Protein AF-A0A920M6L7-F1 (afdb_monomer_lite)

Foldseek 3Di:
DDDVDQQLLDVQHDVLSQPQVVLVVCVVVVNLLVSLVSRCVRDVCLCVCLPPPPRSSCVRGPCNVPDRDSSSPVSNVSNVCCVVVVSDDDLAAPEAPPAEEEFADDDPVSVVVCSVCRNPRYHYHYDPDPVVVVVD

pLDDT: mean 85.48, std 12.02, range [54.56, 96.69]

Radius of gyration: 17.6 Å; chains: 1; bounding box: 44×29×52 Å

Sequence (136 aa):
MDCGVPFFQSNEGCPGYNLIPEWNDLVYQDKWEEAFERLMKTNNFPEVTGRVCPAVCEGAFVLGITESQCIKNLEFAIADKGIESGWLKENKPEKRSGKSVAIVGSGPAGLSAAQQLNSVGHSVKFMKELIDLVVS

Secondary structure (DSSP, 8-state):
---SS-GGGSTTT-TT---HHHHHHHHHTT-HHHHHHHHHTT-S-HHHHHHH---HHHHT-TTTTTS---HHHHHHHHHHHHHHTT-------SS--S-EEEEE--SHHHHHHHHHHHHTT-EEEEESSGGGGT--

Structure (mmCIF, N/CA/C/O backbone):
data_AF-A0A920M6L7-F1
#
_entry.id   AF-A0A920M6L7-F1
#
loop_
_atom_site.group_PDB
_atom_site.id
_atom_site.type_symbol
_atom_site.label_atom_id
_atom_site.label_alt_id
_atom_site.label_comp_id
_atom_site.label_asym_id
_atom_site.label_entity_id
_atom_site.label_seq_id
_atom_site.pdbx_PDB_ins_code
_atom_site.Cartn_x
_atom_site.Cartn_y
_atom_site.Cartn_z
_atom_site.occupancy
_atom_site.B_iso_or_equiv
_atom_site.auth_seq_id
_atom_site.auth_comp_id
_atom_site.auth_asym_id
_atom_site.auth_atom_id
_atom_site.pdbx_PDB_model_num
ATOM 1 N N . MET A 1 1 ? 9.507 -10.256 -16.446 1.00 57.50 1 MET A N 1
ATOM 2 C CA . MET A 1 1 ? 10.711 -10.397 -15.593 1.00 57.50 1 MET A CA 1
ATOM 3 C C . MET A 1 1 ? 10.424 -11.450 -14.527 1.00 57.50 1 MET A C 1
ATOM 5 O O . MET A 1 1 ? 10.104 -11.098 -13.401 1.00 57.50 1 MET A O 1
ATOM 9 N N . ASP A 1 2 ? 10.504 -12.732 -14.890 1.00 56.78 2 ASP A N 1
ATOM 10 C CA . ASP A 1 2 ? 10.259 -13.854 -13.972 1.00 56.78 2 ASP A CA 1
ATOM 11 C C . ASP A 1 2 ? 11.582 -14.420 -13.464 1.00 56.78 2 ASP A C 1
ATOM 13 O O . ASP A 1 2 ? 12.181 -15.326 -14.044 1.00 56.78 2 ASP A O 1
ATOM 17 N N . CYS A 1 3 ? 12.071 -13.868 -12.362 1.00 56.47 3 CYS A N 1
ATOM 18 C CA . CYS A 1 3 ? 13.079 -14.542 -11.559 1.00 56.47 3 CYS A CA 1
ATOM 19 C C . CYS A 1 3 ? 12.360 -15.586 -10.694 1.00 56.47 3 CYS A C 1
ATOM 21 O O . CYS A 1 3 ? 11.595 -15.226 -9.802 1.00 56.47 3 CYS A O 1
ATOM 23 N N . GLY A 1 4 ? 12.605 -16.877 -10.940 1.00 61.16 4 GLY A N 1
ATOM 24 C CA . GLY A 1 4 ? 11.956 -17.978 -10.209 1.00 61.16 4 GLY A CA 1
ATOM 25 C C . GLY A 1 4 ? 12.088 -17.907 -8.678 1.00 61.16 4 GLY A C 1
ATOM 26 O O . GLY A 1 4 ? 11.284 -18.509 -7.974 1.00 61.16 4 GLY A O 1
ATOM 27 N N . VAL A 1 5 ? 13.054 -17.136 -8.159 1.00 62.69 5 VAL A N 1
ATOM 28 C CA . VAL A 1 5 ? 13.112 -16.699 -6.756 1.00 62.69 5 VAL A CA 1
ATOM 29 C C . VAL A 1 5 ? 13.339 -15.178 -6.716 1.00 62.69 5 VAL A C 1
ATOM 31 O O . VAL A 1 5 ? 14.444 -14.717 -7.015 1.00 62.69 5 VAL A O 1
ATOM 34 N N . PRO A 1 6 ? 12.322 -14.371 -6.375 1.00 66.69 6 PRO A N 1
ATOM 35 C CA . PRO A 1 6 ? 12.437 -12.917 -6.384 1.00 66.69 6 PRO A CA 1
ATOM 36 C C . PRO A 1 6 ? 13.087 -12.399 -5.093 1.00 66.69 6 PRO A C 1
ATOM 38 O O . PRO A 1 6 ? 12.407 -12.046 -4.132 1.00 66.69 6 PRO A O 1
ATOM 41 N N . PHE A 1 7 ? 14.421 -12.307 -5.070 1.00 71.31 7 PHE A N 1
ATOM 42 C CA . PHE A 1 7 ? 15.184 -11.787 -3.919 1.00 71.31 7 PHE A CA 1
ATOM 43 C C . PHE A 1 7 ? 14.744 -10.380 -3.484 1.00 71.31 7 PHE A C 1
ATOM 45 O O . PHE A 1 7 ? 14.726 -10.073 -2.295 1.00 71.31 7 PHE A O 1
ATOM 52 N N . PHE A 1 8 ? 14.283 -9.548 -4.417 1.00 65.06 8 PHE A N 1
ATOM 53 C CA . PHE A 1 8 ? 13.758 -8.216 -4.111 1.00 65.06 8 PHE A CA 1
ATOM 54 C C . PHE A 1 8 ? 12.392 -8.230 -3.381 1.00 65.06 8 PHE A C 1
ATOM 56 O O . PHE A 1 8 ? 12.020 -7.212 -2.802 1.00 65.06 8 PHE A O 1
ATOM 63 N N . GLN A 1 9 ? 11.645 -9.347 -3.376 1.00 70.81 9 GLN A N 1
ATOM 64 C CA . GLN A 1 9 ? 10.444 -9.542 -2.533 1.00 70.81 9 GLN A CA 1
ATOM 65 C C . GLN A 1 9 ? 10.775 -10.148 -1.167 1.00 70.81 9 GLN A C 1
ATOM 67 O O . GLN A 1 9 ? 9.879 -10.355 -0.354 1.00 70.81 9 GLN A O 1
ATOM 72 N N . SER A 1 10 ? 12.040 -10.482 -0.916 1.00 69.69 10 SER A N 1
ATOM 73 C CA . SER A 1 10 ? 12.463 -11.060 0.353 1.00 69.69 10 SER A CA 1
ATOM 74 C C . SER A 1 10 ? 12.733 -9.976 1.398 1.00 69.69 10 SER A C 1
ATOM 76 O O . SER A 1 10 ? 12.749 -8.779 1.097 1.00 69.69 10 SER A O 1
ATOM 78 N N . ASN A 1 11 ? 13.019 -10.417 2.624 1.00 66.38 11 ASN A N 1
ATOM 79 C CA . ASN A 1 11 ? 13.386 -9.557 3.748 1.00 66.38 11 ASN A CA 1
ATOM 80 C C . ASN A 1 11 ? 14.625 -8.677 3.461 1.00 66.38 11 ASN A C 1
ATOM 82 O O . ASN A 1 11 ? 14.808 -7.649 4.105 1.00 66.38 11 ASN A O 1
ATOM 86 N N . GLU A 1 12 ? 15.4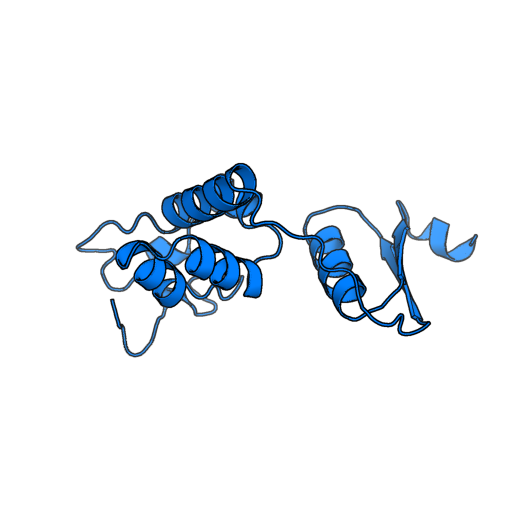61 -9.073 2.496 1.00 68.50 12 GLU A N 1
ATOM 87 C CA . GLU A 1 12 ? 16.657 -8.337 2.062 1.00 68.50 12 GLU A CA 1
ATOM 88 C C . GLU A 1 12 ? 16.358 -7.289 0.974 1.00 68.50 12 GLU A C 1
ATOM 90 O O . GLU A 1 12 ? 17.198 -6.440 0.688 1.00 68.50 12 GLU A O 1
ATOM 95 N N . GLY A 1 13 ? 15.164 -7.331 0.371 1.00 80.56 13 GLY A N 1
ATOM 96 C CA . GLY A 1 13 ? 14.762 -6.461 -0.730 1.00 80.56 13 GLY A CA 1
ATOM 97 C C . GLY A 1 13 ? 13.707 -5.436 -0.338 1.00 80.56 13 GLY A C 1
ATOM 98 O O . GLY A 1 13 ? 13.986 -4.242 -0.290 1.00 80.56 13 GLY A O 1
ATOM 99 N N . CYS A 1 14 ? 12.477 -5.876 -0.077 1.00 86.69 14 CYS A N 1
ATOM 100 C CA . CYS A 1 14 ? 11.360 -4.989 0.241 1.00 86.69 14 CYS A CA 1
ATOM 101 C C . CYS A 1 14 ? 10.809 -5.312 1.636 1.00 86.69 14 CYS A C 1
ATOM 103 O O . CYS A 1 14 ? 10.159 -6.344 1.797 1.00 86.69 14 CYS A O 1
ATOM 105 N N . PRO A 1 15 ? 10.960 -4.414 2.630 1.00 85.94 15 PRO A N 1
ATOM 106 C CA . PRO A 1 15 ? 10.413 -4.631 3.974 1.00 85.94 15 PRO A CA 1
ATOM 107 C C . PRO A 1 15 ? 8.887 -4.807 4.008 1.00 85.94 15 PRO A C 1
ATOM 109 O O . PRO A 1 15 ? 8.354 -5.423 4.925 1.00 85.94 15 PRO A O 1
ATOM 112 N N . GLY A 1 16 ? 8.181 -4.256 3.015 1.00 82.69 16 GLY A N 1
ATOM 113 C CA . GLY A 1 16 ? 6.732 -4.393 2.858 1.00 82.69 16 GLY A CA 1
ATOM 114 C C . GLY A 1 16 ? 6.297 -5.631 2.071 1.00 82.69 16 GLY A C 1
ATOM 115 O O . GLY A 1 16 ? 5.103 -5.798 1.850 1.00 82.69 16 GLY A O 1
ATOM 116 N N . TYR A 1 17 ? 7.238 -6.473 1.621 1.00 86.19 17 TYR A N 1
ATOM 117 C CA . TYR A 1 17 ? 6.961 -7.646 0.784 1.00 86.19 17 TYR A CA 1
ATOM 118 C C . TYR A 1 17 ? 6.106 -7.308 -0.452 1.00 86.19 17 TYR A C 1
ATOM 120 O O . TYR A 1 17 ? 5.198 -8.050 -0.830 1.00 86.19 17 TYR A O 1
ATOM 128 N N . ASN A 1 18 ? 6.381 -6.158 -1.084 1.00 87.81 18 ASN A N 1
ATOM 129 C CA . ASN A 1 18 ? 5.615 -5.692 -2.237 1.00 87.81 18 ASN A CA 1
ATOM 130 C C . ASN A 1 18 ? 5.711 -6.662 -3.415 1.00 87.81 18 ASN A C 1
ATOM 132 O O . ASN A 1 18 ? 6.774 -7.191 -3.742 1.00 87.81 18 ASN A O 1
ATOM 136 N N . LEU A 1 19 ? 4.601 -6.806 -4.133 1.00 89.06 19 LEU A N 1
ATOM 137 C CA . LEU A 1 19 ? 4.469 -7.744 -5.247 1.00 89.06 19 LEU A CA 1
ATOM 138 C C . LEU A 1 19 ? 4.974 -7.145 -6.566 1.00 89.06 19 LEU A C 1
ATOM 140 O O . LEU A 1 19 ? 4.254 -7.082 -7.556 1.00 89.06 19 LEU A O 1
ATOM 144 N N . ILE A 1 20 ? 6.234 -6.697 -6.542 1.00 89.12 20 ILE A N 1
ATOM 145 C CA . ILE A 1 20 ? 6.889 -5.902 -7.593 1.00 89.12 20 ILE A CA 1
ATOM 146 C C . ILE A 1 20 ? 6.696 -6.448 -9.021 1.00 89.12 20 ILE A C 1
ATOM 148 O O . ILE A 1 20 ? 6.169 -5.720 -9.856 1.00 89.12 20 ILE A O 1
ATOM 152 N N . PRO A 1 21 ? 7.066 -7.701 -9.339 1.00 87.06 21 PRO A N 1
ATOM 153 C CA . PRO A 1 21 ? 6.953 -8.267 -10.676 1.00 87.06 21 PRO A CA 1
ATOM 154 C C . PRO A 1 21 ? 5.516 -8.303 -11.169 1.00 87.06 21 PRO A C 1
ATOM 156 O O . PRO A 1 21 ? 5.301 -8.104 -12.355 1.00 87.06 21 PRO A O 1
ATOM 159 N N . GLU A 1 22 ? 4.544 -8.490 -10.277 1.00 89.69 22 GLU A N 1
ATOM 160 C CA . GLU A 1 22 ? 3.142 -8.578 -10.671 1.00 89.69 22 GLU A CA 1
ATOM 161 C C . GLU A 1 22 ? 2.599 -7.223 -11.117 1.00 89.69 22 GLU A C 1
ATOM 163 O O . GLU A 1 22 ? 2.069 -7.105 -12.217 1.00 89.69 22 GLU A O 1
ATOM 168 N N . TRP A 1 23 ? 2.756 -6.173 -10.303 1.00 92.12 23 TRP A N 1
ATOM 169 C CA . TRP A 1 23 ? 2.291 -4.850 -10.723 1.00 92.12 23 TRP A CA 1
ATOM 170 C C . TRP A 1 23 ? 3.154 -4.254 -11.840 1.00 92.12 23 TRP A C 1
ATOM 172 O O . TRP A 1 23 ? 2.639 -3.485 -12.646 1.00 92.12 23 TRP A O 1
ATOM 182 N N . ASN A 1 24 ? 4.432 -4.633 -11.949 1.00 90.19 24 ASN A N 1
ATOM 183 C CA . ASN A 1 24 ? 5.293 -4.212 -13.056 1.00 90.19 24 ASN A CA 1
ATOM 184 C C . ASN A 1 24 ? 4.839 -4.843 -14.382 1.00 90.19 24 ASN A C 1
ATOM 186 O O . ASN A 1 24 ? 4.704 -4.146 -15.384 1.00 90.19 24 ASN A O 1
ATOM 190 N N . ASP A 1 25 ? 4.527 -6.140 -14.379 1.00 90.75 25 ASP A N 1
ATOM 191 C CA . ASP A 1 25 ? 3.976 -6.832 -15.548 1.00 90.75 25 ASP A CA 1
ATOM 192 C C . ASP A 1 25 ? 2.602 -6.270 -15.952 1.00 90.75 25 ASP A C 1
ATOM 194 O O . ASP A 1 25 ? 2.338 -6.050 -17.134 1.00 90.75 25 ASP A O 1
ATOM 198 N N . LEU A 1 26 ? 1.752 -5.930 -14.978 1.00 94.06 26 LEU A N 1
ATOM 199 C CA . LEU A 1 26 ? 0.471 -5.271 -15.244 1.00 94.06 26 LEU A CA 1
ATOM 200 C C . LEU A 1 26 ? 0.653 -3.894 -15.893 1.00 94.06 26 LEU A C 1
ATOM 202 O O . LEU A 1 26 ? -0.045 -3.590 -16.859 1.00 94.06 26 LEU A O 1
ATOM 206 N N . VAL A 1 27 ? 1.612 -3.080 -15.436 1.00 93.75 27 VAL A N 1
ATOM 207 C CA . VAL A 1 27 ? 1.925 -1.812 -16.115 1.00 93.75 27 VAL A CA 1
ATOM 208 C C . VAL A 1 27 ? 2.480 -2.046 -17.518 1.00 93.75 27 VAL A C 1
ATOM 210 O O . VAL A 1 27 ? 2.080 -1.345 -18.443 1.00 93.75 27 VAL A O 1
ATOM 213 N N . TYR A 1 28 ? 3.347 -3.043 -17.705 1.00 91.56 28 TYR A N 1
ATOM 214 C CA . TYR A 1 28 ? 3.871 -3.396 -19.028 1.00 91.56 28 TYR A CA 1
ATOM 215 C C . TYR A 1 28 ? 2.759 -3.793 -20.016 1.00 91.56 28 TYR A C 1
ATOM 217 O O . TYR A 1 28 ? 2.862 -3.517 -21.208 1.00 91.56 28 TYR A O 1
ATOM 225 N N . GLN A 1 29 ? 1.674 -4.391 -19.521 1.00 95.25 29 GLN A N 1
ATOM 226 C CA . GLN A 1 29 ? 0.475 -4.736 -20.293 1.00 95.25 29 GLN A CA 1
ATOM 227 C C . GLN A 1 29 ? -0.555 -3.592 -20.392 1.00 95.25 29 GLN A C 1
ATOM 229 O O . GLN A 1 29 ? -1.690 -3.839 -20.800 1.00 95.25 29 GLN A O 1
ATOM 234 N N . ASP A 1 30 ? -0.204 -2.367 -19.987 1.00 95.38 30 ASP A N 1
ATOM 235 C CA . ASP A 1 30 ? -1.100 -1.202 -19.908 1.00 95.38 30 ASP A CA 1
ATOM 236 C C . ASP A 1 30 ? -2.324 -1.377 -18.980 1.00 95.38 30 ASP A C 1
ATOM 238 O O . ASP A 1 30 ? -3.290 -0.608 -19.030 1.00 95.38 30 ASP A O 1
ATOM 242 N N . LYS A 1 31 ? -2.278 -2.332 -18.047 1.00 96.62 31 LYS A N 1
ATOM 243 C CA . LYS A 1 31 ? -3.324 -2.602 -17.045 1.00 96.62 31 LYS A CA 1
ATOM 244 C C . LYS A 1 31 ? -3.079 -1.825 -15.755 1.00 96.62 31 LYS A C 1
ATOM 246 O O . LYS A 1 31 ? -2.844 -2.380 -14.683 1.00 96.62 31 LYS A O 1
ATOM 251 N N . TRP A 1 32 ? -3.125 -0.503 -15.865 1.00 96.38 32 TRP A N 1
ATOM 252 C CA . TRP A 1 32 ? -2.761 0.405 -14.774 1.00 96.38 32 TRP A CA 1
ATOM 253 C C . TRP A 1 32 ? -3.672 0.315 -13.539 1.00 96.38 32 TRP A C 1
ATOM 255 O O . TRP A 1 32 ? -3.173 0.415 -12.421 1.00 96.38 32 TRP A O 1
ATOM 265 N N . GLU A 1 33 ? -4.981 0.111 -13.721 1.00 96.38 33 GLU A N 1
ATOM 266 C CA . GLU A 1 33 ? -5.925 -0.022 -12.599 1.00 96.38 33 GLU A CA 1
ATOM 267 C C . GLU A 1 33 ? -5.658 -1.308 -11.807 1.00 96.38 33 GLU A C 1
ATOM 269 O O . GLU A 1 33 ? -5.505 -1.269 -10.588 1.00 96.38 33 GLU A O 1
ATOM 274 N N . GLU A 1 34 ? -5.471 -2.434 -12.501 1.00 96.69 34 GLU A N 1
ATOM 275 C CA . GLU A 1 34 ? -5.100 -3.710 -11.877 1.00 96.69 34 GLU A CA 1
ATOM 276 C C . GLU A 1 34 ? -3.738 -3.615 -11.170 1.00 96.69 34 GLU A C 1
ATOM 278 O O . GLU A 1 34 ? -3.566 -4.149 -10.071 1.00 96.69 34 GLU A O 1
ATOM 283 N N . ALA A 1 35 ? -2.766 -2.908 -11.763 1.00 95.88 35 ALA A N 1
ATOM 284 C CA . ALA A 1 35 ? -1.467 -2.665 -11.137 1.00 95.88 35 ALA A CA 1
ATOM 285 C C . ALA A 1 35 ? -1.609 -1.887 -9.821 1.00 95.88 35 ALA A C 1
ATOM 287 O O . ALA A 1 35 ? -0.985 -2.246 -8.819 1.00 95.88 35 ALA A O 1
ATOM 288 N N . PHE A 1 36 ? -2.463 -0.859 -9.802 1.00 95.88 36 PHE A N 1
ATOM 289 C CA . PHE A 1 36 ? -2.764 -0.081 -8.602 1.00 95.88 36 PHE A CA 1
ATOM 290 C C . PHE A 1 36 ? -3.447 -0.933 -7.527 1.00 95.88 36 PHE A C 1
ATOM 292 O O . PHE A 1 36 ? -3.003 -0.942 -6.377 1.00 95.88 36 PHE A O 1
ATOM 299 N N . GLU A 1 37 ? -4.464 -1.719 -7.889 1.00 94.56 37 GLU A N 1
ATOM 300 C CA . GLU A 1 37 ? -5.105 -2.656 -6.960 1.00 94.56 37 GLU A CA 1
ATOM 301 C C . GLU A 1 37 ? -4.102 -3.659 -6.387 1.00 94.56 37 GLU A C 1
ATOM 303 O O . GLU A 1 37 ? -4.145 -3.990 -5.197 1.00 94.56 37 GLU A O 1
ATOM 308 N N . ARG A 1 38 ? -3.171 -4.144 -7.217 1.00 94.44 38 ARG A N 1
ATOM 309 C CA . ARG A 1 38 ? -2.152 -5.096 -6.782 1.00 94.44 38 ARG A CA 1
ATOM 310 C C . ARG A 1 38 ? -1.145 -4.465 -5.829 1.00 94.44 38 ARG A C 1
ATOM 312 O O . ARG A 1 38 ? -0.790 -5.110 -4.844 1.00 94.44 38 ARG A O 1
ATOM 319 N N . LEU A 1 39 ? -0.737 -3.224 -6.084 1.00 94.25 39 LEU A N 1
ATOM 320 C CA . LEU A 1 39 ? 0.146 -2.441 -5.220 1.00 94.25 39 LEU A CA 1
ATOM 321 C C . LEU A 1 39 ? -0.494 -2.158 -3.848 1.00 94.25 39 LEU A C 1
ATOM 323 O O . LEU A 1 39 ? 0.134 -2.382 -2.811 1.00 94.25 39 LEU A O 1
ATOM 327 N N . MET A 1 40 ? -1.769 -1.762 -3.832 1.00 92.75 40 MET A N 1
ATOM 328 C CA . MET A 1 40 ? -2.531 -1.465 -2.609 1.00 92.75 40 MET A CA 1
ATOM 329 C C . MET A 1 40 ? -2.769 -2.689 -1.707 1.00 92.75 40 MET A C 1
ATOM 331 O O . MET A 1 40 ? -3.123 -2.536 -0.538 1.00 92.75 40 MET A O 1
ATOM 335 N N . LYS A 1 41 ? -2.587 -3.918 -2.214 1.00 91.06 41 LYS A N 1
ATOM 336 C CA . LYS A 1 41 ? -2.732 -5.137 -1.396 1.00 91.06 41 LYS A CA 1
ATOM 337 C C . LYS A 1 41 ? -1.631 -5.297 -0.352 1.00 91.06 41 LYS A C 1
ATOM 339 O O . LYS A 1 41 ? -1.896 -5.882 0.696 1.00 91.06 41 LYS A O 1
ATOM 344 N N . THR A 1 42 ? -0.415 -4.837 -0.636 1.00 90.06 42 THR A N 1
ATOM 345 C CA . THR A 1 42 ? 0.742 -5.007 0.262 1.00 90.06 42 THR A CA 1
ATOM 346 C C . THR A 1 42 ? 1.168 -3.711 0.928 1.00 90.06 42 THR A C 1
ATOM 348 O O . THR A 1 42 ? 1.698 -3.746 2.036 1.00 90.06 42 THR A O 1
ATOM 351 N N . ASN A 1 43 ? 0.904 -2.569 0.294 1.00 92.25 43 ASN A N 1
ATOM 352 C CA . ASN A 1 43 ? 1.287 -1.268 0.813 1.00 92.25 43 ASN A CA 1
ATOM 353 C C . ASN A 1 43 ? 0.061 -0.405 1.116 1.00 92.25 43 ASN A C 1
ATOM 355 O O . ASN A 1 43 ? -0.775 -0.163 0.251 1.00 92.25 43 ASN A O 1
ATOM 359 N N . ASN A 1 44 ? -0.024 0.079 2.354 1.00 91.69 44 ASN A N 1
ATOM 360 C CA . ASN A 1 44 ? -1.095 0.962 2.802 1.00 91.69 44 ASN A CA 1
ATOM 361 C C . ASN A 1 44 ? -1.005 2.374 2.200 1.00 91.69 44 ASN A C 1
ATOM 363 O O . ASN A 1 44 ? -2.049 2.978 1.973 1.00 91.69 44 ASN A O 1
ATOM 367 N N . PHE A 1 45 ? 0.213 2.871 1.951 1.00 93.19 45 PHE A N 1
ATOM 368 C CA . PHE A 1 45 ? 0.478 4.251 1.521 1.00 93.19 45 PHE A CA 1
ATOM 369 C C . PHE A 1 45 ? 1.539 4.307 0.404 1.00 93.19 45 PHE A C 1
ATOM 371 O O . PHE A 1 45 ? 2.625 4.873 0.611 1.00 93.19 45 PHE A O 1
ATOM 378 N N . PRO A 1 46 ? 1.279 3.693 -0.768 1.00 92.69 46 PRO A N 1
ATOM 379 C CA . PRO A 1 46 ? 2.223 3.680 -1.886 1.00 92.69 46 PRO A CA 1
ATOM 380 C C . PRO A 1 46 ? 2.597 5.082 -2.395 1.00 92.69 46 PRO A C 1
ATOM 382 O O . PRO A 1 46 ? 3.713 5.304 -2.862 1.00 92.69 46 PRO A O 1
ATOM 385 N N . GLU A 1 47 ? 1.708 6.062 -2.245 1.00 91.44 47 GLU A N 1
ATOM 386 C CA . GLU A 1 47 ? 1.939 7.466 -2.589 1.00 91.44 47 GLU A CA 1
ATOM 387 C C . GLU A 1 47 ? 3.008 8.135 -1.716 1.00 91.44 47 GLU A C 1
ATOM 389 O O . GLU A 1 47 ? 3.686 9.072 -2.150 1.00 91.44 47 GLU A O 1
ATOM 394 N N . VAL A 1 48 ? 3.186 7.645 -0.486 1.00 92.56 48 VAL A N 1
ATOM 395 C CA . VAL A 1 48 ? 4.219 8.125 0.433 1.00 92.56 48 VAL A CA 1
ATOM 396 C C . VAL A 1 48 ? 5.508 7.355 0.196 1.00 92.56 48 VAL A C 1
ATOM 398 O O . VAL A 1 48 ? 6.558 7.965 -0.027 1.00 92.56 48 VAL A O 1
ATOM 401 N N . THR A 1 49 ? 5.450 6.022 0.209 1.00 91.81 49 THR A N 1
ATOM 402 C CA . THR A 1 49 ? 6.636 5.169 0.034 1.00 91.81 49 THR A CA 1
ATOM 403 C C . THR A 1 49 ? 7.297 5.393 -1.320 1.00 91.81 49 THR A C 1
ATOM 405 O O . THR A 1 49 ? 8.515 5.551 -1.353 1.00 91.81 49 THR A O 1
ATOM 408 N N . GLY A 1 50 ? 6.538 5.542 -2.409 1.00 89.94 50 GLY A N 1
ATOM 409 C CA . GLY A 1 50 ? 7.079 5.859 -3.735 1.00 89.94 50 GLY A CA 1
ATOM 410 C C . GLY A 1 50 ? 7.909 7.151 -3.764 1.00 89.94 50 GLY A C 1
ATOM 411 O O . GLY A 1 50 ? 8.837 7.282 -4.560 1.00 89.94 50 GLY A O 1
ATOM 412 N N . ARG A 1 51 ? 7.665 8.094 -2.844 1.00 91.62 51 ARG A N 1
ATOM 413 C CA . ARG A 1 51 ? 8.438 9.343 -2.732 1.00 91.62 51 ARG A CA 1
ATOM 414 C C . ARG A 1 51 ? 9.641 9.200 -1.800 1.00 91.62 51 ARG A C 1
ATOM 416 O O . ARG A 1 51 ? 10.756 9.587 -2.164 1.00 91.62 51 ARG A O 1
ATOM 423 N N . VAL A 1 52 ? 9.439 8.631 -0.611 1.00 92.19 52 VAL A N 1
ATOM 424 C CA . VAL A 1 52 ? 10.439 8.667 0.476 1.00 92.19 52 VAL A CA 1
ATOM 425 C C . VAL A 1 52 ? 11.300 7.411 0.592 1.00 92.19 52 VAL A C 1
ATOM 427 O O . VAL A 1 52 ? 12.339 7.457 1.247 1.00 92.19 52 VAL A O 1
ATOM 430 N N . CYS A 1 53 ? 10.901 6.294 -0.021 1.00 91.12 53 CYS A N 1
ATOM 431 C CA . CYS A 1 53 ? 11.624 5.030 0.092 1.00 91.12 53 CYS A CA 1
ATOM 432 C C . CYS A 1 53 ? 13.070 5.184 -0.422 1.00 91.12 53 CYS A C 1
ATOM 434 O O . CYS A 1 53 ? 13.282 5.812 -1.468 1.00 91.12 53 CYS A O 1
ATOM 436 N N . PRO A 1 54 ? 14.069 4.606 0.271 1.00 88.88 54 PRO A N 1
ATOM 437 C CA . PRO A 1 54 ? 15.451 4.556 -0.206 1.00 88.88 54 PRO A CA 1
ATOM 438 C C . PRO A 1 54 ? 15.674 3.509 -1.313 1.00 88.88 54 PRO A C 1
ATOM 440 O O . PRO A 1 54 ? 16.803 3.346 -1.755 1.00 88.88 54 PRO A O 1
ATOM 443 N N . ALA A 1 55 ? 14.623 2.802 -1.747 1.00 87.50 55 ALA A N 1
ATOM 444 C CA . ALA A 1 55 ? 14.648 1.825 -2.837 1.00 87.50 55 ALA A CA 1
ATOM 445 C C . ALA A 1 55 ? 15.656 0.672 -2.647 1.00 87.50 55 ALA A C 1
ATOM 447 O O . ALA A 1 55 ? 16.299 0.221 -3.588 1.00 87.50 55 ALA A O 1
ATOM 448 N N . VAL A 1 56 ? 15.753 0.136 -1.425 1.00 86.06 56 VAL A N 1
ATOM 449 C CA . VAL A 1 56 ? 16.609 -1.030 -1.114 1.00 86.06 56 VAL A CA 1
ATOM 450 C C . VAL A 1 56 ? 16.326 -2.252 -2.006 1.00 86.06 56 VAL A C 1
ATOM 452 O O . VAL A 1 56 ? 17.239 -3.011 -2.322 1.00 86.06 56 VAL A O 1
ATOM 455 N N . CYS A 1 57 ? 15.090 -2.392 -2.495 1.00 86.00 57 CYS A N 1
ATOM 456 C CA . CYS A 1 57 ? 14.680 -3.452 -3.414 1.00 86.00 57 CYS A CA 1
ATOM 457 C C . CYS A 1 57 ? 15.363 -3.380 -4.789 1.00 86.00 57 CYS A C 1
ATOM 459 O O . CYS A 1 57 ? 15.570 -4.423 -5.405 1.00 86.00 57 CYS A O 1
ATOM 461 N N . GLU A 1 58 ? 15.740 -2.187 -5.259 1.00 85.38 58 GLU A N 1
ATOM 462 C CA . GLU A 1 58 ? 16.459 -2.002 -6.527 1.00 85.38 58 GLU A CA 1
ATOM 463 C C . GLU A 1 58 ? 17.897 -2.527 -6.419 1.00 85.38 58 GLU A C 1
ATOM 465 O O . GLU A 1 58 ? 18.405 -3.136 -7.357 1.00 85.38 58 GLU A O 1
ATOM 470 N N . GLY A 1 59 ? 18.525 -2.383 -5.245 1.00 77.81 59 GLY A N 1
ATOM 471 C CA . GLY A 1 59 ? 19.848 -2.949 -4.963 1.00 77.81 59 GLY A CA 1
ATOM 472 C C . GLY A 1 59 ? 19.847 -4.475 -4.820 1.00 77.81 59 GLY A C 1
ATOM 473 O O . GLY A 1 59 ? 20.831 -5.124 -5.161 1.00 77.81 59 GLY A O 1
ATOM 474 N N . ALA A 1 60 ? 18.734 -5.058 -4.363 1.00 78.50 60 ALA A N 1
ATOM 475 C CA . ALA A 1 60 ? 18.543 -6.510 -4.271 1.00 78.50 60 ALA A CA 1
ATOM 476 C C . ALA A 1 60 ? 18.127 -7.158 -5.609 1.00 78.50 60 ALA A C 1
ATOM 478 O O . ALA A 1 60 ? 17.899 -8.370 -5.678 1.00 78.50 60 ALA A O 1
ATOM 479 N N . PHE A 1 61 ? 17.980 -6.367 -6.677 1.00 74.44 61 PHE A N 1
ATOM 480 C CA . PHE A 1 61 ? 17.565 -6.871 -7.977 1.00 74.44 61 PHE A CA 1
ATOM 481 C C . PHE A 1 61 ? 18.712 -7.622 -8.659 1.00 74.44 61 PHE A C 1
ATOM 483 O O . PHE A 1 61 ? 19.794 -7.079 -8.861 1.00 74.44 61 PHE A O 1
ATOM 490 N N . VAL A 1 62 ? 18.463 -8.867 -9.075 1.00 71.38 62 VAL A N 1
ATOM 491 C CA . VAL A 1 62 ? 19.495 -9.743 -9.668 1.00 71.38 62 VAL A CA 1
ATOM 492 C C . VAL A 1 62 ? 20.106 -9.139 -10.940 1.00 71.38 62 VAL A C 1
ATOM 494 O O . VAL A 1 62 ? 21.29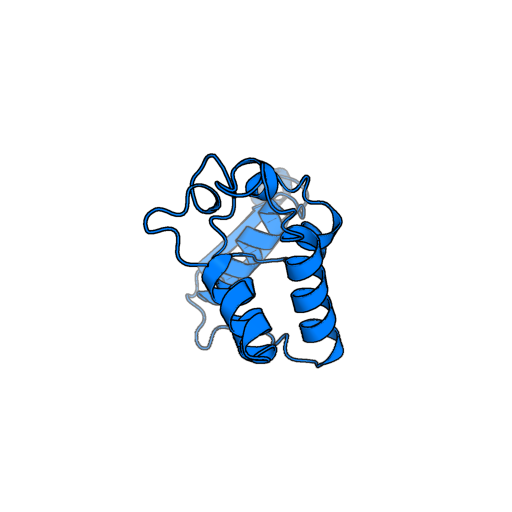7 -9.305 -11.187 1.00 71.38 62 VAL A O 1
ATOM 497 N N . LEU A 1 63 ? 19.318 -8.395 -11.726 1.00 67.50 63 LEU A N 1
ATOM 498 C CA . LEU A 1 63 ? 19.803 -7.686 -12.919 1.00 67.50 63 LEU A CA 1
ATOM 499 C C . LEU A 1 63 ? 20.240 -6.243 -12.633 1.00 67.50 63 LEU A C 1
ATOM 501 O O . LEU A 1 63 ? 20.599 -5.541 -13.570 1.00 67.50 63 LEU A O 1
ATOM 505 N N . GLY A 1 64 ? 20.252 -5.788 -11.375 1.00 61.56 64 GLY A N 1
ATOM 506 C CA . GLY A 1 64 ? 20.615 -4.410 -11.009 1.00 61.56 64 GLY A CA 1
ATOM 507 C C . GLY A 1 64 ? 22.048 -4.016 -11.396 1.00 61.56 64 GLY A C 1
ATOM 508 O O . GLY A 1 64 ? 22.392 -2.839 -11.402 1.00 61.56 64 GLY A O 1
ATOM 509 N N . ILE A 1 65 ? 22.879 -5.000 -11.758 1.00 64.00 65 ILE A N 1
ATOM 510 C CA . ILE A 1 65 ? 24.239 -4.812 -12.280 1.00 64.00 65 ILE A CA 1
ATOM 511 C C . ILE A 1 65 ? 24.227 -4.426 -13.772 1.00 64.00 65 ILE A C 1
ATOM 513 O O . ILE A 1 65 ? 25.121 -3.718 -14.230 1.00 64.00 65 ILE A O 1
ATOM 517 N N . THR A 1 66 ? 23.237 -4.890 -14.541 1.00 57.62 66 THR A N 1
ATOM 518 C CA . THR A 1 66 ? 23.176 -4.735 -16.007 1.00 57.62 66 THR A CA 1
ATOM 519 C C . THR A 1 66 ? 22.056 -3.810 -16.473 1.00 57.62 66 THR A C 1
ATOM 521 O O . THR A 1 66 ? 22.181 -3.188 -17.524 1.00 57.62 66 THR A O 1
ATOM 524 N N . GLU A 1 67 ? 20.973 -3.702 -15.704 1.00 61.84 67 GLU A N 1
ATOM 525 C CA . GLU A 1 67 ? 19.790 -2.909 -16.026 1.00 61.84 67 GLU A CA 1
ATOM 526 C C . GLU A 1 67 ? 19.361 -2.084 -14.810 1.00 61.84 67 GLU A C 1
ATOM 528 O O . GLU A 1 67 ? 19.203 -2.606 -13.706 1.00 61.84 67 GLU A O 1
ATOM 533 N N . SER A 1 68 ? 19.135 -0.785 -15.017 1.00 62.62 68 SER A N 1
ATOM 534 C CA . SER A 1 68 ? 18.536 0.060 -13.986 1.00 62.62 68 SER A CA 1
ATOM 535 C C . SER A 1 68 ? 17.034 -0.202 -13.942 1.00 62.62 68 SER A C 1
ATOM 537 O O . SER A 1 68 ? 16.337 -0.018 -14.939 1.00 62.62 68 SER A O 1
ATOM 539 N N . GLN A 1 69 ? 16.540 -0.639 -12.786 1.00 70.69 69 GLN A N 1
ATOM 540 C CA . GLN A 1 69 ? 15.113 -0.791 -12.541 1.00 70.69 69 GLN A CA 1
ATOM 541 C C . GLN A 1 69 ? 14.625 0.380 -11.698 1.00 70.69 69 GLN A C 1
ATOM 543 O O . GLN A 1 69 ? 15.023 0.536 -10.551 1.00 70.69 69 GLN A O 1
ATOM 548 N N . CYS A 1 70 ? 13.736 1.186 -12.270 1.00 83.88 70 CYS A N 1
ATOM 549 C CA . CYS A 1 70 ? 13.104 2.325 -11.609 1.00 83.88 70 CYS A CA 1
ATOM 550 C C . CYS A 1 70 ? 11.866 1.878 -10.805 1.00 83.88 70 CYS A C 1
ATOM 552 O O . CYS A 1 70 ? 10.773 2.409 -11.014 1.00 83.88 70 CYS A O 1
ATOM 554 N N . ILE A 1 71 ? 12.013 0.885 -9.919 1.00 88.75 71 ILE A N 1
ATOM 555 C CA . ILE A 1 71 ? 10.914 0.269 -9.146 1.00 88.75 71 ILE A CA 1
ATOM 556 C C . ILE A 1 71 ? 10.195 1.328 -8.314 1.00 88.75 71 ILE A C 1
ATOM 558 O O . ILE A 1 71 ? 8.969 1.423 -8.361 1.00 88.75 71 ILE A O 1
ATOM 562 N N . LYS A 1 72 ? 10.948 2.158 -7.591 1.00 90.44 72 LYS A N 1
ATOM 563 C CA . LYS A 1 72 ? 10.390 3.224 -6.753 1.00 90.44 72 LYS A CA 1
ATOM 564 C C . LYS A 1 72 ? 9.617 4.253 -7.579 1.00 90.44 72 LYS A C 1
ATOM 566 O O . LYS A 1 72 ? 8.530 4.670 -7.188 1.00 90.44 72 LYS A O 1
ATOM 571 N N . ASN A 1 73 ? 10.172 4.674 -8.716 1.00 91.06 73 ASN A N 1
ATOM 572 C CA . ASN A 1 73 ? 9.514 5.663 -9.574 1.00 91.06 73 ASN A CA 1
ATOM 573 C C . ASN A 1 73 ? 8.253 5.085 -10.221 1.00 91.06 73 ASN A C 1
ATOM 575 O O . ASN A 1 73 ? 7.286 5.815 -10.424 1.00 91.06 73 ASN A O 1
ATOM 579 N N . LEU A 1 74 ? 8.252 3.785 -10.520 1.00 92.81 74 LEU A N 1
ATOM 580 C CA . LEU A 1 74 ? 7.080 3.095 -11.036 1.00 92.81 74 LEU A CA 1
ATOM 581 C C . LEU A 1 74 ? 5.995 2.947 -9.958 1.00 92.81 74 LEU A C 1
ATOM 583 O O . LEU A 1 74 ? 4.842 3.253 -10.238 1.00 92.81 74 LEU A O 1
ATOM 587 N N . GLU A 1 75 ? 6.356 2.589 -8.719 1.00 94.06 75 GLU A N 1
ATOM 588 C CA . GLU A 1 75 ? 5.444 2.608 -7.558 1.00 94.06 75 GLU A CA 1
ATOM 589 C C . GLU A 1 75 ? 4.807 3.993 -7.387 1.00 94.06 75 GLU A C 1
ATOM 591 O O . GLU A 1 75 ? 3.586 4.107 -7.271 1.00 94.06 75 GLU A O 1
ATOM 596 N N . PHE A 1 76 ? 5.626 5.048 -7.450 1.00 94.88 76 PHE A N 1
ATOM 597 C CA . PHE A 1 76 ? 5.151 6.425 -7.406 1.00 94.88 76 PHE A CA 1
ATOM 598 C C . PHE A 1 76 ? 4.171 6.736 -8.550 1.00 94.88 76 PHE A C 1
ATOM 600 O O . PHE A 1 76 ? 3.079 7.233 -8.288 1.00 94.88 76 PHE A O 1
ATOM 607 N N . ALA A 1 77 ? 4.518 6.404 -9.796 1.00 95.44 77 ALA A N 1
ATOM 608 C CA . ALA A 1 77 ? 3.673 6.673 -10.958 1.00 95.44 77 ALA A CA 1
ATOM 609 C C . ALA A 1 77 ? 2.334 5.917 -10.915 1.00 95.44 77 ALA A C 1
ATOM 611 O O . ALA A 1 77 ? 1.299 6.482 -11.268 1.00 95.44 77 ALA A O 1
ATOM 612 N N . ILE A 1 78 ? 2.334 4.656 -10.466 1.00 96.06 78 ILE A N 1
ATOM 613 C CA . ILE A 1 78 ? 1.110 3.862 -10.288 1.00 96.06 78 ILE A CA 1
ATOM 614 C C . ILE A 1 78 ? 0.215 4.511 -9.226 1.00 96.06 78 ILE A C 1
ATOM 616 O O . ILE A 1 78 ? -0.987 4.664 -9.450 1.00 96.06 78 ILE A O 1
ATOM 620 N N . ALA A 1 79 ? 0.790 4.906 -8.086 1.00 95.38 79 ALA A N 1
ATOM 621 C CA . ALA A 1 79 ? 0.046 5.524 -6.994 1.00 95.38 79 ALA A CA 1
ATOM 622 C C . ALA A 1 79 ? -0.570 6.872 -7.400 1.00 95.38 79 ALA A C 1
ATOM 624 O O . ALA A 1 79 ? -1.761 7.086 -7.174 1.00 95.38 79 ALA A O 1
ATOM 625 N N . ASP A 1 80 ? 0.209 7.747 -8.043 1.00 95.69 80 ASP A N 1
ATOM 626 C CA . ASP A 1 80 ? -0.248 9.070 -8.492 1.00 95.69 80 ASP A CA 1
ATOM 627 C C . ASP A 1 80 ? -1.386 8.923 -9.509 1.00 95.69 80 ASP A C 1
ATOM 629 O O . ASP A 1 80 ? -2.470 9.476 -9.322 1.00 95.69 80 ASP A O 1
ATOM 633 N N . LYS A 1 81 ? -1.202 8.059 -10.519 1.00 95.81 81 LYS A N 1
ATOM 634 C CA . LYS A 1 81 ? -2.229 7.786 -11.531 1.00 95.81 81 LYS A CA 1
ATOM 635 C C . LYS A 1 81 ? -3.509 7.224 -10.915 1.00 95.81 81 LYS A C 1
ATOM 637 O O . LYS A 1 81 ? -4.599 7.604 -11.341 1.00 95.81 81 LYS A O 1
ATOM 642 N N . GLY A 1 82 ? -3.398 6.345 -9.918 1.00 94.94 82 GLY A N 1
ATOM 643 C CA . GLY A 1 82 ? -4.556 5.785 -9.221 1.00 94.94 82 GLY A CA 1
ATOM 644 C C . GLY A 1 82 ? -5.331 6.808 -8.397 1.00 94.94 82 GLY A C 1
ATOM 645 O O . GLY A 1 82 ? -6.562 6.747 -8.350 1.00 94.94 82 GLY A O 1
ATOM 646 N N . ILE A 1 83 ? -4.643 7.783 -7.804 1.00 92.81 83 ILE A N 1
ATOM 647 C CA . ILE A 1 83 ? -5.280 8.896 -7.091 1.00 92.81 83 ILE A CA 1
ATOM 648 C C . ILE A 1 83 ? -5.940 9.860 -8.084 1.00 92.81 83 ILE A C 1
ATOM 650 O O . ILE A 1 83 ? -7.122 10.165 -7.931 1.00 92.81 83 ILE A O 1
ATOM 654 N N . GLU A 1 84 ? -5.224 10.292 -9.125 1.00 95.25 84 GLU A N 1
ATOM 655 C CA . GLU A 1 84 ? -5.7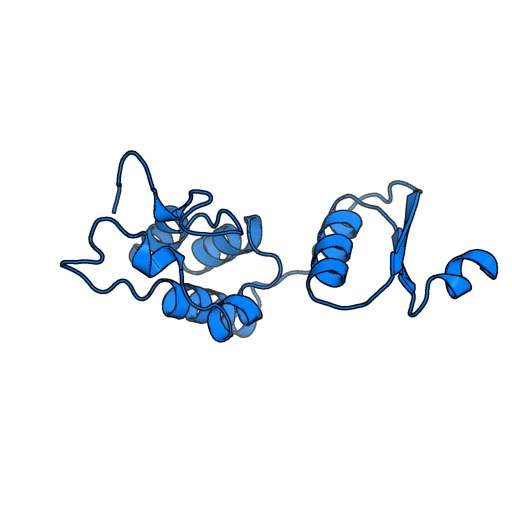35 11.214 -10.152 1.00 95.25 84 GLU A CA 1
ATOM 656 C C . GLU A 1 84 ? -6.937 10.642 -10.915 1.00 95.25 84 GLU A C 1
ATOM 658 O O . GLU A 1 84 ? -7.883 11.364 -11.229 1.00 95.25 84 GLU A O 1
ATOM 663 N N . SER A 1 85 ? -6.927 9.332 -11.174 1.00 94.94 85 SER A N 1
ATOM 664 C CA . SER A 1 85 ? -8.011 8.628 -11.872 1.00 94.94 85 SER A CA 1
ATOM 665 C C . SER A 1 85 ? -9.178 8.245 -10.952 1.00 94.94 85 SER A C 1
ATOM 667 O O . SER A 1 85 ? -10.184 7.719 -11.427 1.00 94.94 85 SER A O 1
ATOM 669 N N . GLY A 1 86 ? -9.067 8.485 -9.639 1.00 94.31 86 GLY A N 1
ATOM 670 C CA . GLY A 1 86 ? -10.114 8.169 -8.663 1.00 94.31 86 GLY A CA 1
ATOM 671 C C . GLY A 1 86 ? -10.303 6.671 -8.386 1.00 94.31 86 GLY A C 1
ATOM 672 O O . GLY A 1 86 ? -11.384 6.257 -7.965 1.00 94.31 86 GLY A O 1
ATOM 673 N N . TRP A 1 87 ? -9.279 5.843 -8.615 1.00 94.25 87 TRP A N 1
ATOM 674 C CA . TRP A 1 87 ? -9.318 4.401 -8.324 1.00 94.25 87 TRP A CA 1
ATOM 675 C C . TRP A 1 87 ? -9.227 4.103 -6.827 1.00 94.25 87 TRP A C 1
ATOM 677 O O . TRP A 1 87 ? -9.686 3.054 -6.369 1.00 94.25 87 TRP A O 1
ATOM 687 N N . LEU A 1 88 ? -8.670 5.031 -6.044 1.00 90.12 88 LEU A N 1
ATOM 688 C CA . LEU A 1 88 ? -8.621 4.921 -4.592 1.00 90.12 88 LEU A CA 1
ATOM 689 C C . LEU A 1 88 ? -10.038 5.013 -4.001 1.00 90.12 88 LEU A C 1
ATOM 691 O O . LEU A 1 88 ? -10.637 6.086 -3.930 1.00 90.12 88 LEU A O 1
ATOM 695 N N . LYS A 1 89 ? -10.565 3.873 -3.547 1.00 86.38 89 LYS A N 1
ATOM 696 C CA . LYS A 1 89 ? -11.894 3.761 -2.932 1.00 86.38 89 LYS A CA 1
ATOM 697 C C . LYS A 1 89 ? -11.788 3.547 -1.427 1.00 86.38 89 LYS A C 1
ATOM 699 O O . LYS A 1 89 ? -10.896 2.857 -0.934 1.00 86.38 89 LYS A O 1
ATOM 704 N N . GLU A 1 90 ? -12.744 4.104 -0.689 1.00 82.56 90 GLU A N 1
ATOM 705 C CA . GLU A 1 90 ? -12.856 3.876 0.750 1.00 82.56 90 GLU A CA 1
ATOM 706 C C . GLU A 1 90 ? -13.177 2.404 1.042 1.00 82.56 90 GLU A C 1
ATOM 708 O O . GLU A 1 90 ? -14.235 1.898 0.668 1.00 82.56 90 GLU A O 1
ATOM 713 N N . ASN A 1 91 ? -12.295 1.723 1.774 1.00 81.69 91 ASN A N 1
ATOM 714 C CA . ASN A 1 91 ? -12.545 0.360 2.235 1.00 81.69 91 ASN A CA 1
ATOM 715 C C . ASN A 1 91 ? -13.327 0.378 3.561 1.00 81.69 91 ASN A C 1
ATOM 717 O O . ASN A 1 91 ? -12.751 0.293 4.651 1.00 81.69 91 ASN A O 1
ATOM 721 N N . LYS A 1 92 ? -14.649 0.572 3.473 1.00 85.19 92 LYS A N 1
ATOM 722 C CA . LYS A 1 92 ? -15.550 0.518 4.634 1.00 85.19 92 LYS A CA 1
ATOM 723 C C . LYS A 1 92 ? -15.928 -0.936 4.9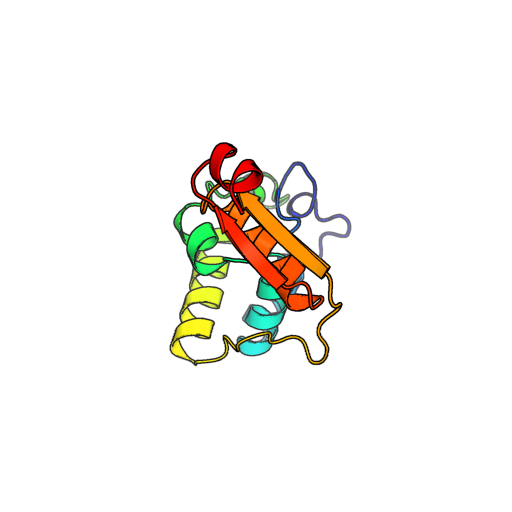41 1.00 85.19 92 LYS A C 1
ATOM 725 O O . LYS A 1 92 ? -16.389 -1.631 4.039 1.00 85.19 92 LYS A O 1
ATOM 730 N N . PRO A 1 93 ? -15.814 -1.389 6.202 1.00 89.69 93 PRO A N 1
ATOM 731 C CA . PRO A 1 93 ? -16.216 -2.742 6.562 1.00 89.69 93 PRO A CA 1
ATOM 732 C C . PRO A 1 93 ? -17.737 -2.898 6.452 1.00 89.69 93 PRO A C 1
ATOM 734 O O . PRO A 1 93 ? -18.485 -2.074 6.981 1.00 89.69 93 PRO A O 1
ATOM 737 N N . GLU A 1 94 ? -18.199 -3.985 5.833 1.00 89.50 94 GLU A N 1
ATOM 738 C CA . GLU A 1 94 ? -19.635 -4.291 5.723 1.00 89.50 94 GLU A CA 1
ATOM 739 C C . GLU A 1 94 ? -20.286 -4.530 7.091 1.00 89.50 94 GLU A C 1
ATOM 741 O O . GLU A 1 94 ? -21.446 -4.186 7.320 1.00 89.50 94 GLU A O 1
ATOM 746 N N . LYS A 1 95 ? -19.533 -5.128 8.022 1.00 92.44 95 LYS A N 1
ATOM 747 C CA . LYS A 1 95 ? -19.982 -5.421 9.384 1.00 92.44 95 LYS A CA 1
ATOM 748 C C . LYS A 1 95 ? -18.938 -4.969 10.388 1.00 92.44 95 LYS A C 1
ATOM 750 O O . LYS A 1 95 ? -17.749 -5.245 10.247 1.00 92.44 95 LYS A O 1
ATOM 755 N N . ARG A 1 96 ? -19.397 -4.306 11.449 1.00 93.62 96 ARG A N 1
ATOM 756 C CA . ARG A 1 96 ? -18.551 -3.992 12.600 1.00 93.62 96 ARG A CA 1
ATOM 757 C C . ARG A 1 96 ? -18.427 -5.225 13.488 1.00 93.62 96 ARG A C 1
ATOM 759 O O . ARG A 1 96 ? -19.413 -5.868 13.823 1.00 93.62 96 ARG A O 1
ATOM 766 N N . SER A 1 97 ? -17.202 -5.507 13.907 1.00 93.62 97 SER A N 1
ATOM 767 C CA . SER A 1 97 ? -16.855 -6.595 14.827 1.00 93.62 97 SER A CA 1
ATOM 768 C C . SER A 1 97 ? -17.323 -6.362 16.271 1.00 93.62 97 SER A C 1
ATOM 770 O O . SER A 1 97 ? -17.230 -7.269 17.092 1.00 93.62 97 SER A O 1
ATOM 772 N N . GLY A 1 98 ? -17.743 -5.136 16.610 1.00 93.12 98 GLY A N 1
ATOM 773 C CA . GLY A 1 98 ? -18.067 -4.719 17.979 1.00 93.12 98 GLY A CA 1
ATOM 774 C C . GLY A 1 98 ? -16.850 -4.479 18.882 1.00 93.12 98 GLY A C 1
ATOM 775 O O . GLY A 1 98 ? -17.019 -4.054 20.020 1.00 93.12 98 GLY A O 1
ATOM 776 N N . LYS A 1 99 ? -15.625 -4.716 18.393 1.00 93.88 99 LYS A N 1
ATOM 777 C CA . LYS A 1 99 ? -14.386 -4.464 19.143 1.00 93.88 99 LYS A CA 1
ATOM 778 C C . LYS A 1 99 ? -13.875 -3.047 18.889 1.00 93.88 99 LYS A C 1
ATOM 780 O O . LYS A 1 99 ? -13.827 -2.607 17.737 1.00 93.88 99 LYS A O 1
ATOM 785 N N . SER A 1 100 ? -13.433 -2.387 19.956 1.00 94.06 100 SER A N 1
ATOM 786 C CA . SER A 1 100 ? -12.793 -1.070 19.910 1.00 94.06 100 SER A CA 1
ATOM 787 C C . SER A 1 100 ? -11.299 -1.196 20.196 1.00 94.06 100 SER A C 1
ATOM 789 O O . SER A 1 100 ? -10.910 -1.870 21.148 1.00 94.06 100 SER A O 1
ATOM 791 N N . VAL A 1 101 ? -10.470 -0.553 19.377 1.00 93.81 101 VAL A N 1
ATOM 792 C CA . VAL A 1 101 ? -9.008 -0.542 19.498 1.00 93.81 101 VAL A CA 1
ATOM 793 C C . VAL A 1 101 ? -8.531 0.898 19.597 1.00 93.81 101 VAL A C 1
ATOM 795 O O . VAL A 1 101 ? -8.917 1.748 18.794 1.00 93.81 101 VAL A O 1
ATOM 798 N N . ALA A 1 102 ? -7.668 1.165 20.569 1.00 93.81 102 ALA A N 1
ATOM 799 C CA . ALA A 1 102 ? -7.029 2.457 20.719 1.00 93.81 102 ALA A CA 1
ATOM 800 C C . ALA A 1 102 ? -5.568 2.375 20.253 1.00 93.81 102 ALA A C 1
ATOM 802 O O . ALA A 1 102 ? -4.834 1.475 20.659 1.00 93.81 102 ALA A O 1
ATOM 803 N N . ILE A 1 103 ? -5.159 3.301 19.386 1.00 93.69 103 ILE A N 1
ATOM 804 C CA . ILE A 1 103 ? -3.800 3.390 18.841 1.00 93.69 103 ILE A CA 1
ATOM 805 C C . ILE A 1 103 ? -3.148 4.652 19.393 1.00 93.69 103 ILE A C 1
ATOM 807 O O . ILE A 1 103 ? -3.652 5.756 19.189 1.00 93.69 103 ILE A O 1
ATOM 811 N N . VAL A 1 104 ? -2.024 4.488 20.090 1.00 93.00 104 VAL A N 1
ATOM 812 C CA . VAL A 1 104 ? -1.236 5.612 20.606 1.00 93.00 104 VAL A CA 1
ATOM 813 C C . VAL A 1 104 ? -0.258 6.064 19.523 1.00 93.00 104 VAL A C 1
ATOM 815 O O . VAL A 1 104 ? 0.626 5.307 19.124 1.00 93.00 104 VAL A O 1
ATOM 818 N N . GLY A 1 105 ? -0.425 7.301 19.056 1.00 89.31 105 GLY A N 1
ATOM 819 C CA . GLY A 1 105 ? 0.397 7.906 18.008 1.00 89.31 105 GLY A CA 1
ATOM 820 C C . GLY A 1 105 ? -0.176 7.759 16.592 1.00 89.31 105 GLY A C 1
ATOM 821 O O . GLY A 1 105 ? -0.633 6.699 16.172 1.00 89.31 105 GLY A O 1
ATOM 822 N N . SER A 1 106 ? -0.111 8.850 15.825 1.00 90.75 106 SER A N 1
ATOM 823 C CA . SER A 1 106 ? -0.645 8.969 14.458 1.00 90.75 106 SER A CA 1
ATOM 824 C C . SER A 1 106 ? 0.445 8.948 13.377 1.00 90.75 106 SER A C 1
ATOM 826 O O . SER A 1 106 ? 0.295 9.566 12.326 1.00 90.75 106 SER A O 1
ATOM 828 N N . GLY A 1 107 ? 1.579 8.298 13.655 1.00 92.38 107 GLY A N 1
ATOM 829 C CA . GLY A 1 107 ? 2.645 8.099 12.668 1.00 92.38 107 GLY A CA 1
ATOM 830 C C . GLY A 1 107 ? 2.299 7.012 11.638 1.00 92.38 107 GLY A C 1
ATOM 831 O O . GLY A 1 107 ? 1.242 6.385 11.748 1.00 92.38 107 GLY A O 1
ATOM 832 N N . PRO A 1 108 ? 3.202 6.714 10.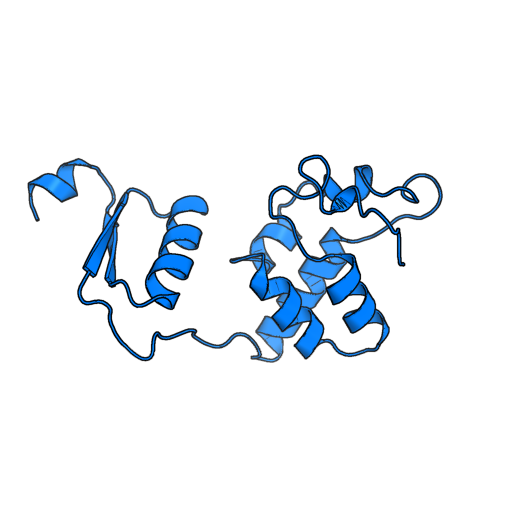682 1.00 92.38 108 PRO A N 1
ATOM 833 C CA . PRO A 1 108 ? 2.959 5.724 9.628 1.00 92.38 108 PRO A CA 1
ATOM 834 C C . PRO A 1 108 ? 2.538 4.354 10.169 1.00 92.38 108 PRO A C 1
ATOM 836 O O . PRO A 1 108 ? 1.563 3.781 9.702 1.00 92.38 108 PRO A O 1
ATOM 839 N N . ALA A 1 109 ? 3.200 3.868 11.226 1.00 92.31 109 ALA A N 1
ATOM 840 C CA . ALA A 1 109 ? 2.846 2.600 11.862 1.00 92.31 109 ALA A CA 1
ATOM 841 C C . ALA A 1 109 ? 1.413 2.602 12.427 1.00 92.31 109 ALA A C 1
ATOM 843 O O . ALA A 1 109 ? 0.666 1.644 12.231 1.00 92.31 109 ALA A O 1
ATOM 844 N N . GLY A 1 110 ? 1.016 3.691 13.096 1.00 93.88 110 GLY A N 1
ATOM 845 C CA . GLY A 1 110 ? -0.320 3.833 13.672 1.00 93.88 110 GLY A CA 1
ATOM 846 C C . GLY A 1 110 ? -1.404 3.950 12.603 1.00 93.88 110 GLY A C 1
ATOM 847 O O . GLY A 1 110 ? -2.449 3.316 12.721 1.00 93.88 110 GLY A O 1
ATOM 848 N N . LEU A 1 111 ? -1.143 4.709 11.536 1.00 93.88 111 LEU A N 1
ATOM 849 C CA . LEU A 1 111 ? -2.061 4.860 10.406 1.00 93.88 111 LEU A CA 1
ATOM 850 C C . LEU A 1 111 ? -2.236 3.545 9.634 1.00 93.88 111 LEU A C 1
ATOM 852 O O . LEU A 1 111 ? -3.374 3.157 9.365 1.00 93.88 111 LEU A O 1
ATOM 856 N N . SER A 1 112 ? -1.150 2.816 9.356 1.00 93.12 112 SER A N 1
ATOM 857 C CA . SER A 1 112 ? -1.226 1.504 8.699 1.00 93.12 112 SER A CA 1
ATOM 858 C C . SER A 1 112 ? -2.004 0.506 9.555 1.00 93.12 112 SER A C 1
ATOM 860 O O . SER A 1 112 ? -2.916 -0.157 9.061 1.00 93.12 112 SER A O 1
ATOM 862 N N . ALA A 1 113 ? -1.713 0.441 10.860 1.00 94.19 113 ALA A N 1
ATOM 863 C CA . ALA A 1 113 ? -2.455 -0.412 11.784 1.00 94.19 113 ALA A CA 1
ATOM 864 C C . ALA A 1 113 ? -3.944 -0.034 11.834 1.00 94.19 113 ALA A C 1
ATOM 866 O O . ALA A 1 113 ? -4.803 -0.912 11.783 1.00 94.19 113 ALA A O 1
ATOM 867 N N . ALA A 1 114 ? -4.266 1.261 11.875 1.00 94.31 114 ALA A N 1
ATOM 868 C CA . ALA A 1 114 ? -5.645 1.734 11.877 1.00 94.31 114 ALA A CA 1
ATOM 869 C C . ALA A 1 114 ? -6.402 1.323 10.614 1.00 94.31 114 ALA A C 1
ATOM 871 O O . ALA A 1 114 ? -7.532 0.845 10.716 1.00 94.31 114 ALA A O 1
ATOM 872 N N . GLN A 1 115 ? -5.788 1.476 9.438 1.00 92.69 115 GLN A N 1
ATOM 873 C CA . GLN A 1 115 ? -6.406 1.101 8.170 1.00 92.69 115 GLN A CA 1
ATOM 874 C C . GLN A 1 115 ? -6.701 -0.403 8.122 1.00 92.69 115 GLN A C 1
ATOM 876 O O . GLN A 1 115 ? -7.820 -0.788 7.780 1.00 92.69 115 GLN A O 1
ATOM 881 N N . GLN A 1 116 ? -5.737 -1.244 8.510 1.00 92.94 116 GLN A N 1
ATOM 882 C CA . GLN A 1 116 ? -5.900 -2.703 8.514 1.00 92.94 116 GLN A CA 1
ATOM 883 C C . GLN A 1 116 ? -6.932 -3.172 9.551 1.00 92.94 116 GLN A C 1
ATOM 885 O O . GLN A 1 116 ? -7.756 -4.038 9.273 1.00 92.94 116 GLN A O 1
ATOM 890 N N . LEU A 1 117 ? -6.945 -2.584 10.749 1.00 94.31 117 LEU A N 1
ATOM 891 C CA . LEU A 1 117 ? -7.928 -2.932 11.779 1.00 94.31 117 LEU A CA 1
ATOM 892 C C . LEU A 1 117 ? -9.340 -2.456 11.407 1.00 94.31 117 LEU A C 1
ATOM 894 O O . LEU A 1 117 ? -10.324 -3.152 11.669 1.00 94.31 117 LEU A O 1
ATOM 898 N N . ASN A 1 118 ? -9.459 -1.284 10.783 1.00 93.50 118 ASN A N 1
ATOM 899 C CA . ASN A 1 118 ? -10.747 -0.770 10.334 1.00 93.50 118 ASN A CA 1
ATOM 900 C C . ASN A 1 118 ? -11.312 -1.588 9.162 1.00 93.50 118 ASN A C 1
ATOM 902 O O . ASN A 1 118 ? -12.520 -1.820 9.141 1.00 93.50 118 ASN A O 1
ATOM 906 N N . SER A 1 119 ? -10.474 -2.070 8.234 1.00 91.69 119 SER A N 1
ATOM 907 C CA . SER A 1 119 ? -10.927 -2.885 7.094 1.00 91.69 119 SER A CA 1
ATOM 908 C C . SER A 1 119 ? -11.537 -4.223 7.530 1.00 91.69 119 SER A C 1
ATOM 910 O O . SER A 1 119 ? -12.520 -4.667 6.942 1.00 91.69 119 SER A O 1
ATOM 912 N N . VAL A 1 120 ? -11.046 -4.818 8.624 1.00 92.94 120 VAL A N 1
ATOM 913 C CA . VAL A 1 120 ? -11.623 -6.038 9.226 1.00 92.94 120 VAL A CA 1
ATOM 914 C C . VAL A 1 120 ? -12.786 -5.760 10.194 1.00 92.94 120 VAL A C 1
ATOM 916 O O . VAL A 1 120 ? -13.289 -6.666 10.861 1.00 92.94 120 VAL A O 1
ATOM 919 N N . GLY A 1 121 ? -13.242 -4.507 10.288 1.00 93.06 121 GLY A N 1
ATOM 920 C CA . GLY A 1 121 ? -14.441 -4.135 11.037 1.00 93.06 121 GLY A CA 1
ATOM 921 C C . GLY A 1 121 ? -14.220 -3.749 12.498 1.00 93.06 121 GLY A C 1
ATOM 922 O O . GLY A 1 121 ? -15.201 -3.658 13.244 1.00 93.06 121 GLY A O 1
ATOM 923 N N . HIS A 1 122 ? -12.990 -3.515 12.956 1.00 94.62 122 HIS A N 1
ATOM 924 C CA . HIS A 1 122 ? -12.753 -2.929 14.281 1.00 94.62 122 HIS A CA 1
ATOM 925 C C . HIS A 1 122 ? -13.023 -1.419 14.279 1.00 94.62 122 HIS A C 1
ATOM 927 O O . HIS A 1 122 ? -12.887 -0.743 13.258 1.00 94.62 122 HIS A O 1
ATOM 933 N N . SER A 1 123 ? -13.438 -0.883 15.425 1.00 93.50 123 SER A N 1
ATOM 934 C CA . SER A 1 123 ? -13.567 0.560 15.637 1.00 93.50 123 SER A CA 1
ATOM 935 C C . SER A 1 123 ? -12.248 1.089 16.183 1.00 93.50 123 SER A C 1
ATOM 937 O O . SER A 1 123 ? -11.848 0.710 17.280 1.00 93.50 123 SER A O 1
ATOM 939 N N . VAL A 1 124 ? -11.560 1.941 15.426 1.00 93.25 124 VAL A N 1
ATOM 940 C CA . VAL A 1 124 ? -10.229 2.439 15.796 1.00 93.25 124 VAL A CA 1
ATOM 941 C C . VAL A 1 124 ? -10.311 3.889 16.265 1.00 93.25 124 VAL A C 1
ATOM 943 O O . VAL A 1 124 ? -10.943 4.716 15.608 1.00 93.25 124 VAL A O 1
ATOM 946 N N . LYS A 1 125 ? -9.651 4.206 17.382 1.00 92.38 125 LYS A N 1
ATOM 947 C CA . LYS A 1 125 ? -9.491 5.573 17.894 1.00 92.38 125 LYS A CA 1
ATOM 948 C C . LYS A 1 125 ? -8.011 5.881 18.098 1.00 92.38 125 LYS A C 1
ATOM 950 O O . LYS A 1 125 ? -7.294 5.093 18.708 1.00 92.38 125 LYS A O 1
ATOM 955 N N . PHE A 1 126 ? -7.563 7.036 17.617 1.00 89.44 126 PHE A N 1
ATOM 956 C CA . PHE A 1 126 ? -6.222 7.531 17.918 1.00 89.44 126 PHE A CA 1
ATOM 957 C C . PHE A 1 126 ? -6.196 8.240 19.271 1.00 89.44 126 PHE A C 1
ATOM 959 O O . PHE A 1 126 ? -7.139 8.948 19.629 1.00 89.44 126 PHE A O 1
ATOM 966 N N . MET A 1 127 ? -5.095 8.075 19.992 1.00 86.31 127 MET A N 1
ATOM 967 C CA . MET A 1 127 ? -4.782 8.800 21.221 1.00 86.31 127 MET A CA 1
ATOM 968 C C . MET A 1 127 ? -3.400 9.429 21.098 1.00 86.31 127 MET A C 1
ATOM 970 O O . MET A 1 127 ? -2.533 8.905 20.387 1.00 86.31 127 MET A O 1
ATOM 974 N N . LYS 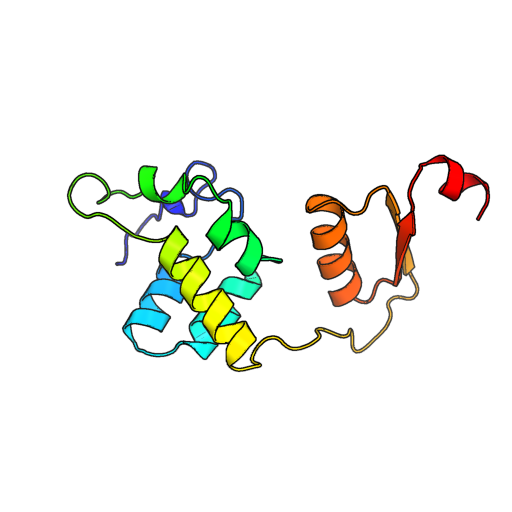A 1 128 ? -3.205 10.568 21.764 1.00 73.75 128 LYS A N 1
ATOM 975 C CA . LYS A 1 128 ? -1.915 11.264 21.746 1.00 73.75 128 LYS A CA 1
ATOM 976 C C . LYS A 1 128 ? -0.949 10.623 22.727 1.00 73.75 128 LYS A C 1
ATOM 978 O O . LYS A 1 128 ? 0.215 10.442 22.385 1.00 73.75 128 LYS A O 1
ATOM 983 N N . GLU A 1 129 ? -1.437 10.255 23.907 1.00 74.69 129 GLU A N 1
ATOM 984 C CA . GLU A 1 129 ? -0.608 9.747 24.995 1.00 74.69 129 GLU A CA 1
ATOM 985 C C . GLU A 1 129 ? -1.249 8.528 25.661 1.00 74.69 129 GLU A C 1
ATOM 987 O O . GLU A 1 129 ? -2.459 8.323 25.606 1.00 74.69 129 GLU A O 1
ATOM 992 N N . LEU A 1 130 ? -0.430 7.706 26.326 1.00 63.53 130 LEU A N 1
ATOM 993 C CA . LEU A 1 130 ? -0.921 6.535 27.063 1.00 63.53 130 LEU A CA 1
ATOM 994 C C . LEU A 1 130 ? -1.872 6.916 28.207 1.00 63.53 130 LEU A C 1
ATOM 996 O O . LEU A 1 130 ? -2.707 6.106 28.601 1.00 63.53 130 LEU A O 1
ATOM 1000 N N . ILE A 1 131 ? -1.752 8.138 28.734 1.00 65.19 131 ILE A N 1
ATOM 1001 C CA . ILE A 1 131 ? -2.590 8.618 29.833 1.00 65.19 131 ILE A CA 1
ATOM 1002 C C . ILE A 1 131 ? -4.057 8.767 29.407 1.00 65.19 131 ILE A C 1
ATOM 1004 O O . ILE A 1 131 ? -4.948 8.540 30.221 1.00 65.19 131 ILE A O 1
ATOM 1008 N N . ASP A 1 132 ? -4.312 9.021 28.118 1.00 62.53 132 ASP A N 1
ATOM 1009 C CA . ASP A 1 132 ? -5.661 9.135 27.548 1.00 62.53 132 ASP A CA 1
ATOM 1010 C C . ASP A 1 132 ? -6.460 7.822 27.677 1.00 62.53 132 ASP A C 1
ATOM 1012 O O . ASP A 1 132 ? -7.687 7.845 27.687 1.00 62.53 132 ASP A O 1
ATOM 1016 N N . LEU A 1 133 ? -5.765 6.684 27.814 1.00 59.59 133 LEU A N 1
ATOM 1017 C CA . LEU A 1 133 ? -6.329 5.334 27.948 1.00 59.59 133 LEU A CA 1
ATOM 1018 C C . LEU A 1 133 ? -6.860 5.056 29.364 1.00 59.59 133 LEU A C 1
ATOM 1020 O O . LEU A 1 133 ? -7.701 4.184 29.551 1.00 59.59 133 LEU A O 1
ATOM 1024 N N . VAL A 1 134 ? -6.355 5.780 30.367 1.00 58.81 134 VAL A N 1
ATOM 1025 C CA . VAL A 1 134 ? -6.727 5.608 31.783 1.00 58.81 134 VAL A CA 1
ATOM 1026 C C . VAL A 1 134 ? -7.926 6.490 32.159 1.00 58.81 134 VAL A C 1
ATOM 1028 O O . VAL A 1 134 ? -8.584 6.240 33.165 1.00 58.81 134 VAL A O 1
ATOM 1031 N N . VAL A 1 135 ? -8.225 7.517 31.354 1.00 56.41 135 VAL A N 1
ATOM 1032 C CA . VAL A 1 135 ? -9.249 8.539 31.646 1.00 56.41 135 VAL A CA 1
ATOM 1033 C C . VAL A 1 135 ? -10.507 8.390 30.762 1.00 56.41 135 VAL A C 1
ATOM 1035 O O . VAL A 1 135 ? -11.485 9.105 30.975 1.00 56.41 135 VAL A O 1
ATOM 1038 N N . SER A 1 136 ? -10.509 7.471 29.785 1.00 54.56 136 SER A N 1
ATOM 1039 C CA . SER A 1 136 ? -11.615 7.228 28.835 1.00 54.56 136 SER A CA 1
ATOM 1040 C C . SER A 1 136 ? -12.459 6.008 29.177 1.00 54.56 136 SER A C 1
ATOM 1042 O O . SER A 1 136 ? -13.692 6.089 28.988 1.00 54.56 136 SER A O 1
#